Protein AF-A0A819FZA6-F1 (afdb_monomer_lite)

Sequence (182 aa):
MSSSPYPSLVLTQQIFTRYGCPLIVVIGCLGNLLNIFLLRRKTLRTVSCNNWIVPSIYVADRPWAMTEAYCKSRNYLLNASQQISRFMVVTACFDRFALCSTNVRLRQFSRVQIARQYMIPAIIIIWLIAPIYMLIFHTGVNNSCTYIGTVALFNSIYGITLVGFTPPCLMFIFSLLTFRNL

Foldseek 3Di:
DDDDPPPVVVVVVCVCVLPVVVVVLVVVVVVVVVVCVVPVVPDDDDDDPSPPPVCPNVCVPPLPDPDQQVLLVVVLVVQLVLQLVLVVVLVVLQLLLLCLAPDPVSVVCNPPCNCVVPVSVVSSVVSNVVCPVSSVQWDQDPNDTDGDDPVNVVVVVCCCPVVNPVSVVSSVVSVVSSVVSD

Secondary structure (DSSP, 8-state):
------HHHHHHHHHIIIIIHHHHHHHHHHHHHHHHHHTTSTT------GGGSTHHHHGGG--S---HHHHHHHHHHHHHHHHHHHHHHHHHHHHHHHHH-S-HHHHHHT-HHHIIIIIHHHHHHHHHHTTHHHHHHEEEETTEEEE-THHHHHHHHHIIIIIIIHHHHHHHHHHHHHHHH-

Organism: NCBI:txid433720

Structure (mmCIF, N/CA/C/O backbone):
data_AF-A0A819FZA6-F1
#
_entry.id   AF-A0A819FZA6-F1
#
loop_
_atom_site.group_PDB
_atom_site.id
_atom_site.type_symbol
_atom_site.label_atom_id
_atom_site.label_alt_id
_atom_site.label_comp_id
_atom_site.label_asym_id
_atom_site.label_entity_id
_atom_site.label_seq_id
_atom_site.pdbx_PDB_ins_code
_atom_site.Cartn_x
_atom_site.Cartn_y
_atom_site.Cartn_z
_atom_site.occupancy
_atom_site.B_iso_or_equiv
_atom_site.auth_seq_id
_atom_site.auth_comp_id
_atom_site.auth_asym_id
_atom_site.auth_atom_id
_atom_site.pdbx_PDB_model_num
ATOM 1 N N . MET A 1 1 ? -1.140 -18.625 -43.392 1.00 37.22 1 MET A N 1
ATOM 2 C CA . MET A 1 1 ? -1.658 -17.289 -43.024 1.00 37.22 1 MET A CA 1
ATOM 3 C C . MET A 1 1 ? -2.594 -17.452 -41.835 1.00 37.22 1 MET A C 1
ATOM 5 O O . MET A 1 1 ? -3.753 -17.785 -42.018 1.00 37.22 1 MET A O 1
ATOM 9 N N . SER A 1 2 ? -2.066 -17.332 -40.619 1.00 35.59 2 SER A N 1
ATOM 10 C CA . SER A 1 2 ? -2.829 -17.420 -39.369 1.00 35.59 2 SER A CA 1
ATOM 11 C C . SER A 1 2 ? -3.159 -16.008 -38.885 1.00 35.59 2 SER A C 1
ATOM 13 O O . SER A 1 2 ? -2.267 -15.260 -38.493 1.00 35.59 2 SER A O 1
ATOM 15 N N . SER A 1 3 ? -4.433 -15.634 -38.958 1.00 44.84 3 SER A N 1
ATOM 16 C CA . SER A 1 3 ? -4.979 -14.378 -38.442 1.00 44.84 3 SER A CA 1
ATOM 17 C C . SER A 1 3 ? -5.098 -14.439 -36.918 1.00 44.84 3 SER A C 1
ATOM 19 O O . SER A 1 3 ? -5.934 -15.166 -36.383 1.00 44.84 3 SER A O 1
ATOM 21 N N . SER A 1 4 ? -4.253 -13.689 -36.217 1.00 44.91 4 SER A N 1
ATOM 22 C CA . SER A 1 4 ? -4.244 -13.621 -34.755 1.00 44.91 4 SER A CA 1
ATOM 23 C C . SER A 1 4 ? -5.387 -12.734 -34.200 1.00 44.91 4 SER A C 1
ATOM 25 O O . SER A 1 4 ? -5.560 -11.616 -34.684 1.00 44.91 4 SER A O 1
ATOM 27 N N . PRO A 1 5 ? -6.137 -13.152 -33.158 1.00 51.19 5 PRO A N 1
ATOM 28 C CA . PRO A 1 5 ? -7.355 -12.479 -32.673 1.00 51.19 5 PRO A CA 1
ATOM 29 C C . PRO A 1 5 ? -7.108 -11.355 -31.635 1.00 51.19 5 PRO A C 1
ATOM 31 O O . PRO A 1 5 ? -7.928 -11.135 -30.748 1.00 51.19 5 PRO A O 1
ATOM 34 N N . TYR A 1 6 ? -5.987 -10.626 -31.708 1.00 53.19 6 TYR A N 1
ATOM 35 C CA . TYR A 1 6 ? -5.549 -9.695 -30.645 1.00 53.19 6 TYR A CA 1
ATOM 36 C C . TYR A 1 6 ? -5.855 -8.178 -30.785 1.00 53.19 6 TYR A C 1
ATOM 38 O O . TYR A 1 6 ? -5.453 -7.444 -29.878 1.00 53.19 6 TYR A O 1
ATOM 46 N N . PRO A 1 7 ? -6.543 -7.627 -31.814 1.00 55.66 7 PRO A N 1
ATOM 47 C CA . PRO A 1 7 ? -6.691 -6.167 -31.917 1.00 55.66 7 PRO A CA 1
ATOM 48 C C . PRO A 1 7 ? -7.667 -5.569 -30.884 1.00 55.66 7 PRO A C 1
ATOM 50 O O . PRO A 1 7 ? -7.530 -4.407 -30.503 1.00 55.66 7 PRO A O 1
ATOM 53 N N . SER A 1 8 ? -8.627 -6.351 -30.380 1.00 59.56 8 SER A N 1
ATOM 54 C CA . SER A 1 8 ? -9.658 -5.881 -29.442 1.00 59.56 8 SER A CA 1
ATOM 55 C C . SER A 1 8 ? -9.128 -5.635 -28.026 1.00 59.56 8 SER A C 1
ATOM 57 O O . SER A 1 8 ? -9.557 -4.687 -27.365 1.00 59.56 8 SER A O 1
ATOM 59 N N . LEU A 1 9 ? -8.163 -6.434 -27.559 1.00 56.72 9 LEU A N 1
ATOM 60 C CA . LEU A 1 9 ? -7.595 -6.297 -26.215 1.00 56.72 9 LEU A CA 1
ATOM 61 C C . LEU A 1 9 ? -6.754 -5.017 -26.086 1.00 56.72 9 LEU A C 1
ATOM 63 O O . LEU A 1 9 ? -6.892 -4.283 -25.109 1.00 56.72 9 LEU A O 1
ATOM 67 N N . VAL A 1 10 ? -5.938 -4.720 -27.102 1.00 60.56 10 VAL A N 1
ATOM 68 C CA . VAL A 1 10 ? -5.071 -3.529 -27.133 1.00 60.56 10 VAL A CA 1
ATOM 69 C C . VAL A 1 10 ? -5.906 -2.249 -27.199 1.00 60.56 10 VAL A C 1
ATOM 71 O O . VAL A 1 10 ? -5.644 -1.304 -26.455 1.00 60.56 10 VAL A O 1
ATOM 74 N N . LEU A 1 11 ? -6.962 -2.240 -28.020 1.00 67.25 11 LEU A N 1
ATOM 75 C CA . LEU A 1 11 ? -7.885 -1.108 -28.118 1.00 67.25 11 LEU A CA 1
ATOM 76 C C . LEU A 1 11 ? -8.640 -0.878 -26.799 1.00 67.25 11 LEU A C 1
ATOM 78 O O . LEU A 1 11 ? -8.764 0.257 -26.341 1.00 67.25 11 LEU A O 1
ATOM 82 N N . THR A 1 12 ? -9.093 -1.953 -26.148 1.00 63.50 12 THR A N 1
ATOM 83 C CA . THR A 1 12 ? -9.797 -1.866 -24.859 1.00 63.50 12 THR A CA 1
ATOM 84 C C . THR A 1 12 ? -8.879 -1.337 -23.757 1.00 63.50 12 THR A C 1
ATOM 86 O O . THR A 1 12 ? -9.278 -0.460 -22.989 1.00 63.50 12 THR A O 1
ATOM 89 N N . GLN A 1 13 ? -7.627 -1.806 -23.704 1.00 57.12 13 GLN A N 1
ATOM 90 C CA . GLN A 1 13 ? -6.622 -1.283 -22.777 1.00 57.12 13 GLN A CA 1
ATOM 91 C C . GLN A 1 13 ? -6.342 0.201 -23.032 1.00 57.12 13 GLN A C 1
ATOM 93 O O . GLN A 1 13 ? -6.346 0.983 -22.086 1.00 57.12 13 GLN A O 1
ATOM 98 N N . GLN A 1 14 ? -6.188 0.623 -24.290 1.00 56.53 14 GLN A N 1
ATOM 99 C CA . GLN A 1 14 ? -5.975 2.033 -24.627 1.00 56.53 14 GLN A CA 1
ATOM 100 C C . GLN A 1 14 ? -7.151 2.926 -24.224 1.00 56.53 14 GLN A C 1
ATOM 102 O O . GLN A 1 14 ? -6.924 3.992 -23.656 1.00 56.53 14 GLN A O 1
ATOM 107 N N . ILE A 1 15 ? -8.397 2.508 -24.467 1.00 67.38 15 ILE A N 1
ATOM 108 C CA . ILE A 1 15 ? -9.589 3.274 -24.065 1.00 67.38 15 ILE A CA 1
ATOM 109 C C . ILE A 1 15 ? -9.654 3.389 -22.537 1.00 67.38 15 ILE A C 1
ATOM 111 O O . ILE A 1 15 ? -9.864 4.481 -22.003 1.00 67.38 15 ILE A O 1
ATOM 115 N N . PHE A 1 16 ? -9.410 2.289 -21.821 1.00 59.75 16 PHE A N 1
ATOM 116 C CA . PHE A 1 16 ? -9.418 2.284 -20.361 1.00 59.75 16 PHE A CA 1
ATOM 117 C C . PHE A 1 16 ? -8.307 3.164 -19.771 1.00 59.75 16 PHE A C 1
ATOM 119 O O . PHE A 1 16 ? -8.551 3.938 -18.847 1.00 59.75 16 PHE A O 1
ATOM 126 N N . THR A 1 17 ? -7.097 3.120 -20.328 1.00 55.19 17 THR A N 1
ATOM 127 C CA . THR A 1 17 ? -5.992 3.978 -19.884 1.00 55.19 17 THR A CA 1
ATOM 128 C C . THR A 1 17 ? -6.225 5.447 -20.249 1.00 55.19 17 THR A C 1
ATOM 130 O O . THR A 1 17 ? -5.891 6.331 -19.463 1.00 55.19 17 THR A O 1
ATOM 133 N N . ARG A 1 18 ? -6.837 5.730 -21.406 1.00 50.91 18 ARG A N 1
ATOM 134 C CA . ARG A 1 18 ? -7.067 7.099 -21.891 1.00 50.91 18 ARG A CA 1
ATOM 135 C C . ARG A 1 18 ? -8.208 7.813 -21.174 1.00 50.91 18 ARG A C 1
ATOM 137 O O . ARG A 1 18 ? -8.110 9.017 -20.977 1.00 50.91 18 ARG A O 1
ATOM 144 N N . TYR A 1 19 ? -9.257 7.094 -20.777 1.00 59.97 19 TYR A N 1
ATOM 145 C CA . TYR A 1 19 ? -10.442 7.692 -20.149 1.00 59.97 19 TYR A CA 1
ATOM 146 C C . TYR A 1 19 ? -10.657 7.236 -18.707 1.00 59.97 19 TYR A C 1
ATOM 148 O O . TYR A 1 19 ? -10.968 8.061 -17.854 1.00 59.97 19 TYR A O 1
ATOM 156 N N . GLY A 1 20 ? -10.437 5.957 -18.399 1.00 60.03 20 GLY A N 1
ATOM 157 C CA . GLY A 1 20 ? -10.638 5.401 -17.059 1.00 60.03 20 GLY A CA 1
ATOM 158 C C . GLY A 1 20 ? -9.626 5.925 -16.040 1.00 60.03 20 GLY A C 1
ATOM 159 O O . GLY A 1 20 ? -10.017 6.416 -14.982 1.00 60.03 20 GLY A O 1
ATOM 160 N N . CYS A 1 21 ? -8.329 5.896 -16.365 1.00 51.53 21 CYS A N 1
ATOM 161 C CA . CYS A 1 21 ? -7.289 6.423 -15.475 1.00 51.53 21 CYS A CA 1
ATOM 162 C C . CYS A 1 21 ? -7.484 7.910 -15.106 1.00 51.53 21 CYS A C 1
ATOM 164 O O . CYS A 1 21 ? -7.453 8.204 -13.910 1.00 51.53 21 CYS A O 1
ATOM 166 N N . PRO A 1 22 ? -7.724 8.853 -16.043 1.00 56.28 22 PRO A N 1
ATOM 167 C CA . PRO A 1 22 ? -7.987 10.245 -15.676 1.00 56.28 22 PRO A CA 1
ATOM 168 C C . PRO A 1 22 ? -9.238 10.416 -14.817 1.00 56.28 22 PRO A C 1
ATOM 170 O O . PRO A 1 22 ? -9.205 11.194 -13.870 1.00 56.28 22 PRO A O 1
ATOM 173 N N . LEU A 1 23 ? -10.317 9.677 -15.090 1.00 62.97 23 LEU A N 1
ATOM 174 C CA . LEU A 1 23 ? -11.550 9.750 -14.298 1.00 62.97 23 LEU A CA 1
ATOM 175 C C . LEU A 1 23 ? -11.313 9.296 -12.852 1.00 62.97 23 LEU A C 1
ATOM 177 O O . LEU A 1 23 ? -11.705 9.989 -11.916 1.00 62.97 23 LEU A O 1
ATOM 181 N N . ILE A 1 24 ? -10.591 8.185 -12.666 1.00 62.44 24 ILE A N 1
ATOM 182 C CA . ILE A 1 24 ? -10.183 7.688 -11.343 1.00 62.44 24 ILE A CA 1
ATOM 183 C C . ILE A 1 24 ? -9.293 8.712 -10.628 1.00 62.44 24 ILE A C 1
ATOM 185 O O . ILE A 1 24 ? -9.460 8.935 -9.431 1.00 62.44 24 ILE A O 1
ATOM 189 N N . VAL A 1 25 ? -8.378 9.371 -11.346 1.00 52.16 25 VAL A N 1
ATOM 190 C CA . VAL A 1 25 ? -7.522 10.426 -10.781 1.00 52.16 25 VAL A CA 1
ATOM 191 C C . VAL A 1 25 ? -8.340 11.649 -10.378 1.00 52.16 25 VAL A C 1
ATOM 193 O O . VAL A 1 25 ? -8.142 12.159 -9.282 1.00 52.16 25 VAL A O 1
ATOM 196 N N . VAL A 1 26 ? -9.281 12.110 -11.204 1.00 66.25 26 VAL A N 1
ATOM 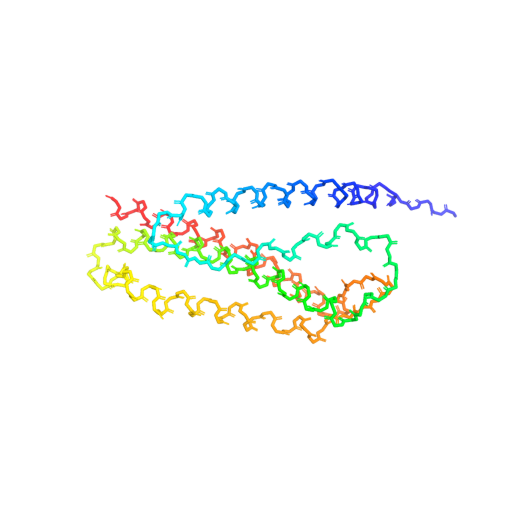197 C CA . VAL A 1 26 ? -10.154 13.249 -10.879 1.00 66.25 26 VAL A CA 1
ATOM 198 C C . VAL A 1 26 ? -11.009 12.934 -9.655 1.00 66.25 26 VAL A C 1
ATOM 200 O O . VAL A 1 26 ? -11.041 13.730 -8.718 1.00 66.25 26 VAL A O 1
ATOM 203 N N . ILE A 1 27 ? -11.631 11.754 -9.609 1.00 63.50 27 ILE A N 1
ATOM 204 C CA . ILE A 1 27 ? -12.414 11.299 -8.452 1.00 63.50 27 ILE A CA 1
ATOM 205 C C . ILE A 1 27 ? -11.521 11.180 -7.209 1.00 63.50 27 ILE A C 1
ATOM 207 O O . ILE A 1 27 ? -11.905 11.635 -6.134 1.00 63.50 27 ILE A O 1
ATOM 211 N N . GLY A 1 28 ? -10.308 10.637 -7.342 1.00 50.94 28 GLY A N 1
ATOM 212 C CA . GLY A 1 28 ? -9.335 10.534 -6.252 1.00 50.94 28 GLY A CA 1
ATOM 213 C C . GLY A 1 28 ? -8.853 11.896 -5.747 1.00 50.94 28 GLY A C 1
ATOM 214 O O . GLY A 1 28 ? -8.743 12.110 -4.541 1.00 50.94 28 GLY A O 1
ATOM 215 N N . CYS A 1 29 ? -8.626 12.856 -6.645 1.00 55.84 29 CYS A N 1
ATOM 216 C CA . CYS A 1 29 ? -8.308 14.240 -6.307 1.00 55.84 29 CYS A CA 1
ATOM 217 C C . CYS A 1 29 ? -9.463 14.928 -5.590 1.00 55.84 29 CYS A C 1
ATOM 219 O O . CYS A 1 29 ? -9.228 15.559 -4.563 1.00 55.84 29 CYS A O 1
ATOM 221 N N . LEU A 1 30 ? -10.696 14.758 -6.066 1.00 65.19 30 LEU A N 1
ATOM 222 C CA . LEU A 1 30 ? -11.886 15.279 -5.399 1.00 65.19 30 LEU A CA 1
ATOM 223 C C . LEU A 1 30 ? -12.071 14.649 -4.014 1.00 65.19 30 LEU A C 1
ATOM 225 O O . LEU A 1 30 ? -12.284 15.376 -3.050 1.00 65.19 30 LEU A O 1
ATOM 229 N N . GLY A 1 31 ? -11.901 13.333 -3.877 1.00 53.69 31 GLY A N 1
ATOM 230 C CA . GLY A 1 31 ? -11.965 12.634 -2.591 1.00 53.69 31 GLY A CA 1
ATOM 231 C C . GLY A 1 31 ? -10.884 13.094 -1.610 1.00 53.69 31 GLY A C 1
ATOM 232 O O . GLY A 1 31 ? -11.169 13.344 -0.441 1.00 53.69 31 GLY A O 1
ATOM 233 N N . ASN A 1 32 ? -9.653 13.296 -2.085 1.00 57.47 32 ASN A N 1
ATOM 234 C CA . ASN A 1 32 ? -8.565 13.838 -1.273 1.00 57.47 32 ASN A CA 1
ATOM 235 C C . ASN A 1 32 ? -8.796 15.308 -0.899 1.00 57.47 32 ASN A C 1
ATOM 237 O O . ASN A 1 32 ? -8.519 15.686 0.235 1.00 57.47 32 ASN A O 1
ATOM 241 N N . LEU A 1 33 ? -9.340 16.131 -1.800 1.00 57.62 33 LEU A N 1
ATOM 242 C CA . LEU A 1 33 ? -9.704 17.524 -1.518 1.00 57.62 33 LEU A CA 1
ATOM 243 C C . LEU A 1 33 ? -10.854 17.615 -0.509 1.00 57.62 33 LEU A C 1
ATOM 245 O O . LEU A 1 33 ? -10.780 18.423 0.414 1.00 57.62 33 LEU A O 1
ATOM 249 N N . LEU A 1 34 ? -11.867 16.755 -0.628 1.00 62.47 34 LEU A N 1
ATOM 250 C CA . LEU A 1 34 ? -12.965 16.639 0.333 1.00 62.47 34 LEU A CA 1
ATOM 251 C C . LEU A 1 34 ? -12.462 16.152 1.694 1.00 62.47 34 LEU A C 1
ATOM 253 O O . LEU A 1 34 ? -12.836 16.726 2.713 1.00 62.47 34 LEU A O 1
ATOM 257 N N . ASN A 1 35 ? -11.550 15.176 1.728 1.00 55.66 35 ASN A N 1
ATOM 258 C CA . ASN A 1 35 ? -10.880 14.765 2.960 1.00 55.66 35 ASN A CA 1
ATOM 259 C C . ASN A 1 35 ? -10.058 15.910 3.561 1.00 55.66 35 ASN A C 1
ATOM 261 O O . ASN A 1 35 ? -10.164 16.146 4.753 1.00 55.66 35 ASN A O 1
ATOM 265 N N . ILE A 1 36 ? -9.299 16.682 2.779 1.00 55.41 36 ILE A N 1
ATOM 266 C CA . ILE A 1 36 ? -8.569 17.862 3.284 1.00 55.41 36 ILE A CA 1
ATOM 267 C C . ILE A 1 36 ? -9.537 18.927 3.815 1.00 55.41 36 ILE A C 1
ATOM 269 O O . ILE A 1 36 ? -9.257 19.553 4.837 1.00 55.41 36 ILE A O 1
ATOM 273 N N . PHE A 1 37 ? -10.672 19.134 3.147 1.00 60.50 37 PHE A N 1
ATOM 274 C CA . PHE A 1 37 ? -11.697 20.088 3.561 1.00 60.50 37 PHE A CA 1
ATOM 275 C C . PHE A 1 37 ? -12.394 19.653 4.862 1.00 60.50 37 PHE A C 1
ATOM 277 O O . PHE A 1 37 ? -12.540 20.461 5.778 1.00 60.50 37 PHE A O 1
ATOM 284 N N . LEU A 1 38 ? -12.728 18.366 5.000 1.00 56.94 38 LEU A N 1
ATOM 285 C CA . LEU A 1 38 ? -13.293 17.776 6.220 1.00 56.94 38 LEU A CA 1
ATOM 286 C C . LEU A 1 38 ? -12.270 17.724 7.372 1.00 56.94 38 LEU A C 1
ATOM 288 O O . LEU A 1 38 ? -12.598 18.045 8.516 1.00 56.94 38 LEU A O 1
ATOM 292 N N . LEU A 1 39 ? -11.008 17.399 7.071 1.00 48.56 39 LEU A N 1
ATOM 293 C CA . LEU A 1 39 ? -9.879 17.334 8.012 1.00 48.56 39 LEU A CA 1
ATOM 294 C C . LEU A 1 39 ? -9.232 18.707 8.282 1.00 48.56 39 LEU A C 1
ATOM 296 O O . LEU A 1 39 ? -8.303 18.817 9.084 1.00 48.56 39 LEU A O 1
ATOM 300 N N . ARG A 1 40 ? -9.743 19.791 7.679 1.00 45.03 40 ARG A N 1
ATOM 301 C CA . ARG A 1 40 ? -9.393 21.179 8.037 1.00 45.03 40 ARG A CA 1
ATOM 302 C C . ARG A 1 40 ? -9.825 21.519 9.473 1.00 45.03 40 ARG A C 1
ATOM 304 O O . ARG A 1 40 ? -9.324 22.487 10.047 1.00 45.03 40 ARG A O 1
ATOM 311 N N . ARG A 1 41 ? -10.678 20.689 10.094 1.00 48.38 41 ARG A N 1
ATOM 312 C CA . ARG A 1 41 ? -10.841 20.610 11.555 1.00 48.38 41 ARG A CA 1
ATOM 313 C C . ARG A 1 41 ? -9.544 20.066 12.175 1.00 48.38 41 ARG A C 1
ATOM 315 O O . ARG A 1 41 ? -9.220 18.902 11.991 1.00 48.38 41 ARG A O 1
ATOM 322 N N . LYS A 1 42 ? -8.827 20.938 12.899 1.00 44.81 42 LYS A N 1
ATOM 323 C CA . LYS A 1 42 ? -7.453 20.879 13.473 1.00 44.81 42 LYS A CA 1
ATOM 324 C C . LYS A 1 42 ? -6.828 19.538 13.937 1.00 44.81 42 LYS A C 1
ATOM 326 O O . LYS A 1 42 ? -5.642 19.544 14.255 1.00 44.81 42 LYS A O 1
ATOM 331 N N . THR A 1 43 ? -7.525 18.411 13.985 1.00 44.75 43 THR A N 1
ATOM 332 C CA . THR A 1 43 ? -7.093 17.229 14.750 1.00 44.75 43 THR A CA 1
ATOM 333 C C . THR A 1 43 ? -6.323 16.177 13.937 1.00 44.75 43 THR A C 1
ATOM 335 O O . THR A 1 43 ? -5.606 15.378 14.533 1.00 44.75 43 THR A O 1
ATOM 338 N N . LEU A 1 44 ? -6.386 16.170 12.599 1.00 43.72 44 LEU A N 1
ATOM 339 C CA . LEU A 1 44 ? -5.803 15.092 11.776 1.00 43.72 44 LEU A CA 1
ATOM 340 C C . LEU A 1 44 ? -5.209 15.628 10.458 1.00 43.72 44 LEU A C 1
ATOM 342 O O . LEU A 1 44 ? -5.823 15.543 9.400 1.00 43.72 44 LEU A O 1
ATOM 346 N N . ARG A 1 45 ? -3.994 16.192 10.504 1.00 42.75 45 ARG A N 1
ATOM 347 C CA . ARG A 1 45 ? -3.203 16.485 9.292 1.00 42.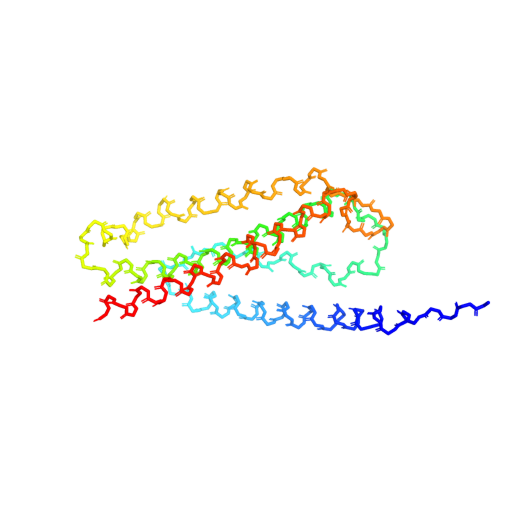75 45 ARG A CA 1
ATOM 348 C C . ARG A 1 45 ? -2.256 15.322 8.997 1.00 42.75 45 ARG A C 1
ATOM 350 O O . ARG A 1 45 ? -1.337 15.087 9.778 1.00 42.75 45 ARG A O 1
ATOM 357 N N . THR A 1 46 ? -2.423 14.671 7.848 1.00 43.78 46 THR A N 1
ATOM 358 C CA . THR A 1 46 ? -1.399 13.818 7.222 1.00 43.78 46 THR A CA 1
ATOM 359 C C . THR A 1 46 ? -1.160 14.239 5.774 1.00 43.78 46 THR A C 1
ATOM 361 O O . THR A 1 46 ? -2.049 14.745 5.093 1.00 43.78 46 THR A O 1
ATOM 364 N N . VAL A 1 47 ? 0.099 14.092 5.370 1.00 45.22 47 VAL A N 1
ATOM 365 C CA . VAL A 1 47 ? 0.774 14.652 4.194 1.00 45.22 47 VAL A CA 1
ATOM 366 C C . VAL A 1 47 ? 0.048 14.307 2.889 1.00 45.22 47 VAL A C 1
ATOM 368 O O . VAL A 1 47 ? -0.116 13.138 2.553 1.00 45.22 47 VAL A O 1
ATOM 371 N N . SER A 1 48 ? -0.385 15.327 2.142 1.00 41.94 48 SER A N 1
ATOM 372 C CA . SER A 1 48 ? -1.029 15.147 0.839 1.00 41.94 48 SER A CA 1
ATOM 373 C C . SER A 1 48 ? 0.032 15.115 -0.266 1.00 41.94 48 SER A C 1
ATOM 375 O O . SER A 1 48 ? 0.538 16.152 -0.684 1.00 41.94 48 SER A O 1
ATOM 377 N N . CYS A 1 49 ? 0.380 13.918 -0.743 1.00 49.81 49 CYS A N 1
ATOM 378 C CA . CYS A 1 49 ? 1.281 13.714 -1.889 1.00 49.81 49 CYS A CA 1
ATOM 379 C C . CYS A 1 49 ? 0.560 13.788 -3.252 1.00 49.81 49 CYS A C 1
ATOM 381 O O . CYS A 1 49 ? 1.104 13.349 -4.262 1.00 49.81 49 CYS A O 1
ATOM 383 N N . ASN A 1 50 ? -0.661 14.330 -3.315 1.00 46.22 50 ASN A N 1
ATOM 384 C CA . ASN A 1 50 ? -1.531 14.171 -4.485 1.00 46.22 50 ASN A CA 1
ATOM 385 C C . ASN A 1 50 ? -1.187 15.080 -5.687 1.00 46.22 50 ASN A C 1
ATOM 387 O O . ASN A 1 50 ? -1.771 14.930 -6.756 1.00 46.22 50 ASN A O 1
ATOM 391 N N . ASN A 1 51 ? -0.225 16.001 -5.550 1.00 45.81 51 ASN A N 1
ATOM 392 C CA . ASN A 1 51 ? 0.129 16.947 -6.619 1.00 45.81 51 ASN A CA 1
ATOM 393 C C . ASN A 1 51 ? 1.080 16.384 -7.694 1.00 45.81 51 ASN A C 1
ATOM 395 O O . ASN A 1 51 ? 1.340 17.057 -8.686 1.00 45.81 51 ASN A O 1
ATOM 399 N N . TRP A 1 52 ? 1.584 15.154 -7.540 1.00 46.44 52 TRP A N 1
ATOM 400 C CA . TRP A 1 52 ? 2.563 14.559 -8.466 1.00 46.44 52 TRP A CA 1
ATOM 401 C C . TRP A 1 52 ? 1.949 13.631 -9.528 1.00 46.44 52 TRP A C 1
ATOM 403 O O . TRP A 1 52 ? 2.669 13.119 -10.381 1.00 46.44 52 TRP A O 1
ATOM 413 N N . ILE A 1 53 ? 0.628 13.408 -9.509 1.00 51.25 53 ILE A N 1
ATOM 414 C CA . ILE A 1 53 ? -0.060 12.490 -10.441 1.00 51.25 53 ILE A CA 1
ATOM 415 C C . ILE A 1 53 ? -0.371 13.166 -11.794 1.00 51.25 53 ILE A C 1
ATOM 417 O O . ILE A 1 53 ? -0.419 12.490 -12.826 1.00 51.25 53 ILE A O 1
ATOM 421 N N . VAL A 1 54 ? -0.490 14.499 -11.814 1.00 48.97 54 VAL A N 1
ATOM 422 C CA . VAL A 1 54 ? -0.901 15.307 -12.980 1.00 48.97 54 VAL A CA 1
ATOM 423 C C . VAL A 1 54 ? 0.007 15.183 -14.225 1.00 48.97 54 VAL A C 1
ATOM 425 O O . VAL A 1 54 ? -0.541 15.191 -15.328 1.00 48.97 54 VAL A O 1
ATOM 428 N N . PRO A 1 55 ? 1.340 14.970 -14.150 1.00 49.78 55 PRO A N 1
ATOM 429 C CA . PRO A 1 55 ? 2.156 14.859 -15.365 1.00 49.78 55 PRO A CA 1
ATOM 430 C C . PRO A 1 55 ? 1.893 13.582 -16.182 1.00 49.78 55 PRO A C 1
ATOM 432 O O . PRO A 1 55 ? 2.262 13.514 -17.349 1.00 49.78 55 PRO A O 1
ATOM 435 N N . SER A 1 56 ? 1.243 12.566 -15.605 1.00 50.38 56 SER A N 1
ATOM 436 C CA . SER A 1 56 ? 1.128 11.231 -16.217 1.00 50.38 56 SER A CA 1
ATOM 437 C C . SER A 1 56 ? 0.323 11.196 -17.521 1.00 50.38 56 SER A C 1
ATOM 439 O O . SER A 1 56 ? 0.508 10.282 -18.316 1.00 50.38 56 SER A O 1
ATOM 441 N N . ILE A 1 57 ? -0.571 12.165 -17.735 1.00 50.47 57 ILE A N 1
ATOM 442 C CA . ILE A 1 57 ? -1.450 12.214 -18.915 1.00 50.47 57 ILE A CA 1
ATOM 443 C C . ILE A 1 57 ? -0.807 13.032 -20.048 1.00 50.47 57 ILE A C 1
ATOM 445 O O . ILE A 1 57 ? -1.049 12.753 -21.217 1.00 50.47 57 ILE A O 1
ATOM 449 N N . TYR A 1 58 ? 0.072 13.985 -19.722 1.00 42.97 58 TYR A N 1
ATOM 450 C CA . TYR A 1 58 ? 0.706 14.877 -20.703 1.00 42.97 58 TYR A CA 1
ATOM 451 C C . TYR A 1 58 ? 2.011 14.329 -21.306 1.00 42.97 58 TYR A C 1
ATOM 453 O O . TYR A 1 58 ? 2.506 14.876 -22.287 1.00 42.97 58 TYR A O 1
ATOM 461 N N . VAL A 1 59 ? 2.574 13.248 -20.752 1.00 47.09 59 VAL A N 1
ATOM 462 C CA . VAL A 1 59 ? 3.833 12.645 -21.242 1.00 47.09 59 VAL A CA 1
ATOM 463 C C . VAL A 1 59 ? 3.606 11.630 -22.374 1.00 47.09 59 VAL A C 1
ATOM 465 O O . VAL A 1 59 ? 4.559 11.250 -23.046 1.00 47.09 59 VAL A O 1
ATOM 468 N N . ALA A 1 60 ? 2.359 11.248 -22.673 1.00 46.56 60 ALA A N 1
ATOM 469 C CA . ALA A 1 60 ? 2.061 10.350 -23.795 1.00 46.56 60 ALA A CA 1
ATOM 470 C C . ALA A 1 60 ? 2.447 10.932 -25.175 1.00 46.56 60 ALA A C 1
ATOM 472 O O . ALA A 1 60 ? 2.614 10.166 -26.117 1.00 46.56 60 ALA A O 1
ATOM 473 N N . ASP A 1 61 ? 2.641 12.254 -25.279 1.00 45.38 61 ASP A N 1
ATOM 474 C CA . ASP A 1 61 ? 2.902 12.956 -26.546 1.00 45.38 61 ASP A CA 1
ATOM 475 C C . ASP A 1 61 ? 4.334 13.511 -26.693 1.00 45.38 61 ASP A C 1
ATOM 477 O O . ASP A 1 61 ? 4.654 14.153 -27.694 1.00 45.38 61 ASP A O 1
ATOM 481 N N . ARG A 1 62 ? 5.235 13.294 -25.718 1.00 45.72 62 ARG A N 1
ATOM 482 C CA . ARG A 1 62 ? 6.636 13.757 -25.816 1.00 45.72 62 ARG A CA 1
ATOM 483 C C . ARG A 1 62 ? 7.642 12.623 -25.550 1.00 45.72 62 ARG A C 1
ATOM 485 O O . ARG A 1 62 ? 7.923 12.334 -24.391 1.00 45.72 62 ARG A O 1
ATOM 492 N N . PRO A 1 63 ? 8.246 12.024 -26.599 1.00 47.34 63 PRO A N 1
ATOM 493 C CA . PRO A 1 63 ? 9.179 10.889 -26.489 1.00 47.34 63 PRO A CA 1
ATOM 494 C C . PRO A 1 63 ? 10.597 11.231 -25.983 1.00 47.34 63 PRO A C 1
ATOM 496 O O . PRO A 1 63 ? 11.436 10.345 -25.859 1.00 47.34 63 PRO A O 1
ATOM 499 N N . TRP A 1 64 ? 10.891 12.495 -25.690 1.00 44.00 64 TRP A N 1
ATOM 500 C CA . TRP A 1 64 ? 12.230 13.003 -25.378 1.00 44.00 64 TRP A CA 1
ATOM 501 C C . TRP A 1 64 ? 12.362 13.264 -23.872 1.00 44.00 64 TRP A C 1
ATOM 503 O O . TRP A 1 64 ? 11.767 14.199 -23.339 1.00 44.00 64 TRP A O 1
ATOM 513 N N . ALA A 1 65 ? 13.181 12.429 -23.226 1.00 45.34 65 ALA A N 1
ATOM 514 C CA . ALA A 1 65 ? 13.605 12.470 -21.823 1.00 45.34 65 ALA A CA 1
ATOM 515 C C . ALA A 1 65 ? 12.644 11.883 -20.770 1.00 45.34 65 ALA A C 1
ATOM 517 O O . ALA A 1 65 ? 12.558 12.382 -19.647 1.00 45.34 65 ALA A O 1
ATOM 518 N N . MET A 1 66 ? 12.025 10.732 -21.053 1.00 55.28 66 MET A N 1
ATOM 519 C CA . MET A 1 66 ? 11.711 9.793 -19.971 1.00 55.28 66 MET A CA 1
ATOM 520 C C . MET A 1 66 ? 13.041 9.194 -19.485 1.00 55.28 66 MET A C 1
ATOM 522 O O . MET A 1 66 ? 13.450 8.115 -19.904 1.00 55.28 66 MET A O 1
ATOM 526 N N . THR A 1 67 ? 13.791 9.940 -18.669 1.00 66.06 67 THR A N 1
ATOM 527 C CA . THR A 1 67 ? 15.007 9.404 -18.053 1.00 66.06 67 THR A CA 1
ATOM 528 C C . THR A 1 67 ? 14.625 8.179 -17.230 1.00 66.06 67 THR A C 1
ATOM 530 O O . THR A 1 67 ? 13.608 8.168 -16.530 1.00 66.06 67 THR A O 1
ATOM 533 N N . GLU A 1 68 ? 15.438 7.129 -17.300 1.00 68.38 68 GLU A N 1
ATOM 534 C CA . GLU A 1 68 ? 15.229 5.894 -16.538 1.00 68.38 68 GLU A CA 1
ATOM 535 C C . GLU A 1 68 ? 15.020 6.189 -15.037 1.00 68.38 68 GLU A C 1
ATOM 537 O O . GLU A 1 68 ? 14.178 5.581 -14.375 1.00 68.38 68 GLU A O 1
ATOM 542 N N . ALA A 1 69 ? 15.698 7.221 -14.523 1.00 68.50 69 ALA A N 1
ATOM 543 C CA . ALA A 1 69 ? 15.531 7.743 -13.170 1.00 68.50 69 ALA A CA 1
ATOM 544 C C . ALA A 1 69 ? 14.121 8.306 -12.880 1.00 68.50 69 ALA A C 1
ATOM 546 O O . ALA A 1 69 ? 13.567 8.057 -11.804 1.00 68.50 69 ALA A O 1
ATOM 547 N N . TYR A 1 70 ? 13.502 9.032 -13.819 1.00 72.25 70 TYR A N 1
ATOM 548 C CA . TYR A 1 70 ? 12.134 9.545 -13.662 1.00 72.25 70 TYR A CA 1
ATOM 549 C C . TYR A 1 70 ? 11.111 8.404 -13.649 1.00 72.25 70 TYR A C 1
ATOM 551 O O . TYR A 1 70 ? 10.228 8.350 -12.796 1.00 72.25 70 TYR A O 1
ATOM 559 N N . CYS A 1 71 ? 11.280 7.441 -14.553 1.00 74.75 71 CYS A N 1
ATOM 560 C CA . CYS A 1 71 ? 10.467 6.231 -14.616 1.00 74.75 71 CYS A CA 1
ATOM 561 C C . CYS A 1 71 ? 10.501 5.435 -13.294 1.00 74.75 71 CYS A C 1
ATOM 563 O O . CYS A 1 71 ? 9.451 5.082 -12.746 1.00 74.75 71 CYS A O 1
ATOM 565 N N . LYS A 1 72 ? 11.704 5.198 -12.753 1.00 77.69 72 LYS A N 1
ATOM 566 C CA . LYS A 1 72 ? 11.927 4.489 -11.482 1.00 77.69 72 LYS A CA 1
ATOM 567 C C . LYS A 1 72 ? 11.305 5.222 -10.297 1.00 77.69 72 LYS A C 1
ATOM 569 O O . LYS A 1 72 ? 10.511 4.644 -9.557 1.00 77.69 72 LYS A O 1
ATOM 574 N N . SER A 1 73 ? 11.636 6.504 -10.138 1.00 73.94 73 SER A N 1
ATOM 575 C CA . SER A 1 73 ? 11.167 7.314 -9.007 1.00 73.94 73 SER A CA 1
ATOM 576 C C . SER A 1 73 ? 9.647 7.477 -9.008 1.00 73.94 73 SER A C 1
ATOM 578 O O . SER A 1 73 ? 9.016 7.328 -7.962 1.00 73.94 73 SER A O 1
ATOM 580 N N . ARG A 1 74 ? 9.034 7.688 -10.180 1.00 77.19 74 ARG A N 1
ATOM 581 C CA . ARG A 1 74 ? 7.578 7.788 -10.321 1.00 77.19 74 ARG A CA 1
ATOM 582 C C . ARG A 1 74 ? 6.870 6.505 -9.889 1.00 77.19 74 ARG A C 1
ATOM 584 O O . ARG A 1 74 ? 5.949 6.576 -9.081 1.00 77.19 74 ARG A O 1
ATOM 591 N N . ASN A 1 75 ? 7.279 5.345 -10.407 1.00 77.25 75 ASN A N 1
ATOM 592 C CA . ASN A 1 75 ? 6.629 4.074 -10.060 1.00 77.25 75 ASN A CA 1
ATOM 593 C C . ASN A 1 75 ? 6.816 3.722 -8.577 1.00 77.25 75 ASN A C 1
ATOM 595 O O . ASN A 1 75 ? 5.863 3.293 -7.927 1.00 77.25 75 ASN A O 1
ATOM 599 N N . TYR A 1 76 ? 7.999 3.994 -8.019 1.00 80.06 76 TYR A N 1
ATOM 600 C CA . TYR A 1 76 ? 8.262 3.844 -6.589 1.00 80.06 76 TYR A CA 1
ATOM 601 C C . TYR A 1 76 ? 7.330 4.716 -5.734 1.00 80.06 76 TYR A C 1
ATOM 603 O O . TYR A 1 76 ? 6.656 4.205 -4.841 1.00 80.06 76 TYR A O 1
ATOM 611 N N . LEU A 1 77 ? 7.241 6.019 -6.029 1.00 76.81 77 LEU A N 1
ATOM 612 C CA . LEU A 1 77 ? 6.413 6.954 -5.261 1.00 76.81 77 LEU A CA 1
ATOM 613 C C . LEU A 1 77 ? 4.921 6.624 -5.362 1.00 76.81 77 LEU A C 1
ATOM 615 O O . LEU A 1 77 ? 4.207 6.690 -4.359 1.00 76.81 77 LEU A O 1
ATOM 619 N N . LEU A 1 78 ? 4.441 6.247 -6.551 1.00 80.44 78 LEU A N 1
ATOM 620 C CA . LEU A 1 78 ? 3.051 5.833 -6.747 1.00 80.44 78 LEU A CA 1
ATOM 621 C C . LEU A 1 78 ? 2.732 4.577 -5.938 1.00 80.44 78 LEU A C 1
ATOM 623 O O . LEU A 1 78 ? 1.745 4.565 -5.206 1.00 80.44 78 LEU A O 1
ATOM 627 N N . ASN A 1 79 ? 3.588 3.554 -5.995 1.00 82.19 79 ASN A N 1
ATOM 628 C CA . ASN A 1 79 ? 3.355 2.340 -5.225 1.00 82.19 79 ASN A CA 1
ATOM 629 C C . ASN A 1 79 ? 3.414 2.607 -3.711 1.00 82.19 79 ASN A C 1
ATOM 631 O O . ASN A 1 79 ? 2.496 2.222 -2.989 1.00 82.19 79 ASN A O 1
ATOM 635 N N . ALA A 1 80 ? 4.435 3.325 -3.229 1.00 80.06 80 ALA A N 1
ATOM 636 C CA . ALA A 1 80 ? 4.583 3.652 -1.810 1.00 80.06 80 ALA A CA 1
ATOM 637 C C . ALA A 1 80 ? 3.388 4.464 -1.280 1.00 80.06 80 ALA A C 1
ATOM 639 O O . ALA A 1 80 ? 2.794 4.112 -0.261 1.00 80.06 80 ALA A O 1
ATOM 640 N N . SER A 1 81 ? 2.984 5.521 -1.993 1.00 79.12 81 SER A N 1
ATOM 641 C CA . SER A 1 81 ? 1.846 6.363 -1.591 1.00 79.12 81 SER A CA 1
ATOM 642 C C . SER A 1 81 ? 0.524 5.592 -1.577 1.00 79.12 81 SER A C 1
ATOM 644 O O . SER A 1 81 ? -0.262 5.727 -0.635 1.00 79.12 81 SER A O 1
ATOM 646 N N . GLN A 1 82 ? 0.302 4.729 -2.570 1.00 82.81 82 GLN A N 1
ATOM 647 C CA . GLN A 1 82 ? -0.873 3.869 -2.629 1.00 82.81 82 GLN A CA 1
ATOM 648 C C . GLN A 1 82 ? -0.906 2.873 -1.460 1.00 82.81 82 GLN A C 1
ATOM 650 O O . GLN A 1 82 ? -1.962 2.730 -0.841 1.00 82.81 82 GLN A O 1
ATOM 655 N N . GLN A 1 83 ? 0.219 2.249 -1.086 1.00 84.69 83 GLN A N 1
ATOM 656 C CA . GLN A 1 83 ? 0.257 1.368 0.093 1.00 84.69 83 GLN A CA 1
ATOM 657 C C . GLN A 1 83 ? -0.023 2.124 1.384 1.00 84.69 83 GLN A C 1
ATOM 659 O O . GLN A 1 83 ? -0.892 1.718 2.157 1.00 84.69 83 GLN A O 1
ATOM 664 N N . ILE A 1 84 ? 0.658 3.253 1.591 1.00 82.06 84 ILE A N 1
ATOM 665 C CA . ILE A 1 84 ? 0.477 4.072 2.790 1.00 82.06 84 ILE A CA 1
ATOM 666 C C . ILE A 1 84 ? -1.003 4.437 2.946 1.00 82.06 84 ILE A C 1
ATOM 668 O O . ILE A 1 84 ? -1.564 4.237 4.019 1.00 82.06 84 ILE A O 1
ATOM 672 N N . SER A 1 85 ? -1.679 4.873 1.878 1.00 84.50 85 SER A N 1
ATOM 673 C CA . SER A 1 85 ? -3.108 5.210 1.950 1.00 84.50 85 SER A CA 1
ATOM 674 C C . SER A 1 85 ? -3.998 4.040 2.399 1.00 84.50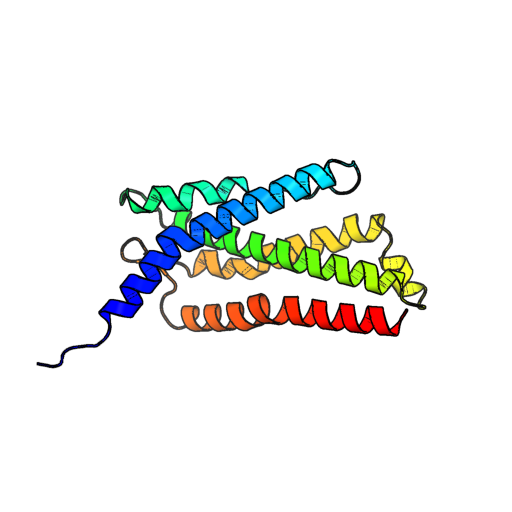 85 SER A C 1
ATOM 676 O O . SER A 1 85 ? -4.867 4.230 3.250 1.00 84.50 85 SER A O 1
ATOM 678 N N . ARG A 1 86 ? -3.763 2.821 1.894 1.00 84.31 86 ARG A N 1
ATOM 679 C CA . ARG A 1 86 ? -4.568 1.630 2.223 1.00 84.31 86 ARG A CA 1
ATOM 680 C C . ARG A 1 86 ? -4.351 1.197 3.666 1.00 84.31 86 ARG A C 1
ATOM 682 O O . ARG A 1 86 ? -5.312 0.941 4.389 1.00 84.31 86 ARG A O 1
ATOM 689 N N . PHE A 1 87 ? -3.097 1.170 4.107 1.00 86.62 87 PHE A N 1
ATOM 690 C CA . PHE A 1 87 ? -2.760 0.766 5.469 1.00 86.62 87 PHE A CA 1
ATOM 691 C C . PHE A 1 87 ? -3.162 1.805 6.517 1.00 86.62 87 PHE A C 1
ATOM 693 O O . PHE A 1 87 ? -3.511 1.421 7.630 1.00 86.62 87 PHE A O 1
ATOM 700 N N . MET A 1 88 ? -3.234 3.092 6.163 1.00 85.25 88 MET A N 1
ATOM 701 C CA . MET A 1 88 ? -3.812 4.111 7.047 1.00 85.25 88 MET A CA 1
ATOM 702 C C . MET A 1 88 ? -5.290 3.820 7.352 1.00 85.25 88 MET A C 1
ATOM 704 O O . MET A 1 88 ? -5.709 3.915 8.507 1.00 85.25 88 MET A O 1
ATOM 708 N N . VAL A 1 89 ? -6.070 3.382 6.357 1.00 86.69 89 VAL A N 1
ATOM 709 C CA . VAL A 1 89 ? -7.469 2.966 6.569 1.00 86.69 89 VAL A CA 1
ATOM 710 C C . VAL A 1 89 ? -7.546 1.714 7.447 1.00 86.69 89 VAL A C 1
ATOM 712 O O . VAL A 1 89 ? -8.316 1.696 8.405 1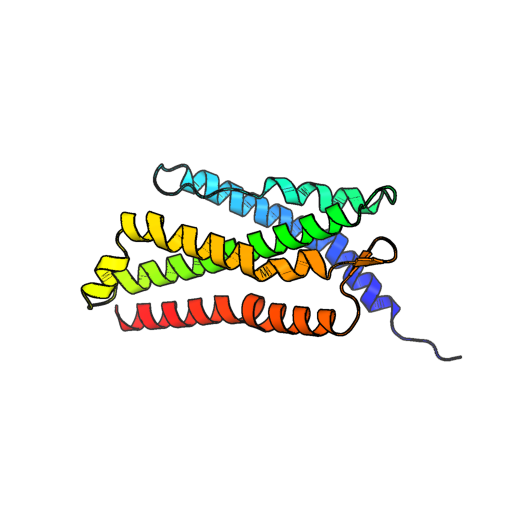.00 86.69 89 VAL A O 1
ATOM 715 N N . VAL A 1 90 ? -6.702 0.705 7.194 1.00 88.62 90 VAL A N 1
ATOM 716 C CA . VAL A 1 90 ? -6.606 -0.498 8.046 1.00 88.62 90 VAL A CA 1
ATOM 717 C C . VAL A 1 90 ? -6.333 -0.113 9.502 1.00 88.62 90 VAL A C 1
ATOM 719 O O . VAL A 1 90 ? -6.965 -0.642 10.415 1.00 88.62 90 VAL A O 1
ATOM 722 N N . THR A 1 91 ? -5.438 0.848 9.740 1.00 87.00 91 THR A N 1
ATOM 723 C CA . THR A 1 91 ? -5.148 1.303 11.104 1.00 87.00 91 THR A CA 1
ATOM 724 C C . THR A 1 91 ? -6.270 2.097 11.748 1.00 87.00 91 THR A C 1
ATOM 726 O O . THR A 1 91 ? -6.440 2.000 12.958 1.00 87.00 91 THR A O 1
ATOM 729 N N . ALA A 1 92 ? -7.093 2.800 10.968 1.00 87.00 92 ALA A N 1
ATOM 730 C CA . ALA A 1 92 ? -8.314 3.407 11.486 1.00 87.00 92 ALA A CA 1
ATOM 731 C C . ALA A 1 92 ? -9.339 2.338 11.915 1.00 87.00 92 ALA A C 1
ATOM 733 O O . ALA A 1 92 ? -9.986 2.486 12.951 1.00 87.00 92 ALA A O 1
ATOM 734 N N . CYS A 1 93 ? -9.461 1.235 11.166 1.00 87.19 93 CYS A N 1
ATOM 735 C CA . CYS A 1 93 ? -10.287 0.091 11.570 1.00 87.19 93 CYS A CA 1
ATOM 736 C C . CYS A 1 93 ? -9.756 -0.564 12.851 1.00 87.19 93 CYS A C 1
ATOM 738 O O . CYS A 1 93 ? -10.531 -0.883 13.751 1.00 87.19 93 CYS A O 1
ATOM 740 N N . PHE A 1 94 ? -8.437 -0.723 12.955 1.00 89.19 94 PHE A N 1
ATOM 741 C CA . PHE A 1 94 ? -7.799 -1.251 14.156 1.00 89.19 94 PHE A CA 1
ATOM 742 C C . PHE A 1 94 ? -8.005 -0.344 15.381 1.00 89.19 94 PHE A C 1
ATOM 744 O O . PHE A 1 94 ? -8.293 -0.850 16.461 1.00 89.19 94 PHE A O 1
ATOM 751 N N . ASP A 1 95 ? -7.921 0.981 15.221 1.00 87.50 95 ASP A N 1
ATOM 752 C CA . ASP A 1 95 ? -8.201 1.943 16.295 1.00 87.50 95 ASP A CA 1
ATOM 753 C C . ASP A 1 95 ? -9.640 1.798 16.819 1.00 87.50 95 ASP A C 1
ATOM 755 O O . ASP A 1 95 ? -9.861 1.676 18.024 1.00 87.50 95 ASP A O 1
ATOM 759 N N . ARG A 1 96 ? -10.624 1.685 15.915 1.00 87.50 96 ARG A N 1
ATOM 760 C CA . ARG A 1 96 ? -12.027 1.424 16.285 1.00 87.50 96 ARG A CA 1
ATOM 761 C C . ARG A 1 96 ? -12.200 0.100 17.026 1.00 87.50 96 ARG A C 1
ATOM 763 O O . ARG A 1 96 ? -12.864 0.073 18.059 1.00 87.50 96 ARG A O 1
ATOM 770 N N . PHE A 1 97 ? -11.566 -0.968 16.549 1.00 88.25 97 PHE A N 1
ATOM 771 C CA . PHE A 1 97 ? -11.567 -2.262 17.230 1.00 88.25 97 PHE A CA 1
ATOM 772 C C . PHE A 1 97 ? -10.962 -2.174 18.644 1.00 88.25 97 PHE A C 1
ATOM 774 O O . PHE A 1 97 ? -11.531 -2.706 19.600 1.00 88.25 97 PHE A O 1
ATOM 781 N N . ALA A 1 98 ? -9.830 -1.480 18.797 1.00 87.56 98 ALA A N 1
ATOM 782 C CA . ALA A 1 98 ? -9.146 -1.322 20.077 1.00 87.56 98 ALA A CA 1
ATOM 783 C C . ALA A 1 98 ? -9.979 -0.526 21.098 1.00 87.56 98 ALA A C 1
ATOM 785 O O . ALA A 1 98 ? -9.919 -0.828 22.291 1.00 87.56 98 ALA A O 1
ATOM 786 N N . LEU A 1 99 ? -10.787 0.442 20.645 1.00 86.88 99 LEU A N 1
ATOM 787 C CA . LEU A 1 99 ? -11.714 1.199 21.496 1.00 86.88 99 LEU A CA 1
ATOM 788 C C . LEU A 1 99 ? -12.883 0.357 22.021 1.00 86.88 99 LEU A C 1
ATOM 790 O O . LEU A 1 99 ? -13.307 0.574 23.156 1.00 86.88 99 LEU A O 1
ATOM 794 N N . CYS A 1 100 ? -13.390 -0.578 21.214 1.00 86.19 100 CYS A N 1
ATOM 795 C CA . CYS A 1 100 ? -14.487 -1.479 21.586 1.00 86.19 100 CYS A CA 1
ATOM 796 C C . CYS A 1 100 ? -14.018 -2.697 22.400 1.00 86.19 100 CYS A C 1
ATOM 798 O O . CYS A 1 100 ? -14.833 -3.394 22.991 1.00 86.19 100 CYS A O 1
ATOM 800 N N . SER A 1 101 ? -12.716 -2.985 22.443 1.00 88.38 101 SER A N 1
ATOM 801 C CA . SER A 1 101 ? -12.189 -4.135 23.181 1.00 88.38 101 SER A CA 1
ATOM 802 C C . SER A 1 101 ? -12.317 -3.960 24.698 1.00 88.38 101 SER A C 1
ATOM 804 O O . SER A 1 101 ? -11.962 -2.922 25.257 1.00 88.38 101 SER A O 1
ATOM 806 N N . THR A 1 102 ? -12.747 -5.018 25.391 1.00 87.44 102 THR A N 1
ATOM 807 C CA . THR A 1 102 ? -12.829 -5.071 26.863 1.00 87.44 102 THR A CA 1
ATOM 808 C C . THR A 1 102 ? -11.454 -5.107 27.537 1.00 87.44 102 THR A C 1
ATOM 810 O O . THR A 1 102 ? -11.333 -4.869 28.740 1.00 87.44 102 THR A O 1
ATOM 813 N N . ASN A 1 103 ? -10.388 -5.377 26.778 1.00 88.69 103 ASN A N 1
ATOM 814 C CA . ASN A 1 103 ? -9.039 -5.477 27.313 1.00 88.69 103 ASN A CA 1
ATOM 815 C C . ASN A 1 103 ? -8.391 -4.091 27.489 1.00 88.69 103 ASN A C 1
ATOM 817 O O . ASN A 1 103 ? -8.087 -3.391 26.519 1.00 88.69 103 ASN A O 1
ATOM 821 N N . VAL A 1 104 ? -8.087 -3.736 28.743 1.00 87.69 104 VAL A N 1
ATOM 822 C CA . VAL A 1 104 ? -7.468 -2.455 29.131 1.00 87.69 104 VAL A CA 1
ATOM 823 C C . VAL A 1 104 ? -6.146 -2.196 28.396 1.00 87.69 104 VAL A C 1
ATOM 825 O O . VAL A 1 104 ? -5.871 -1.055 28.026 1.00 87.69 104 VAL A O 1
ATOM 828 N N . ARG A 1 105 ? -5.345 -3.239 28.122 1.00 84.94 105 ARG A N 1
ATOM 829 C CA . ARG A 1 105 ? -4.063 -3.098 27.408 1.00 84.94 105 ARG A CA 1
ATOM 830 C C . ARG A 1 105 ? -4.257 -2.686 25.947 1.00 84.94 105 ARG A C 1
ATOM 832 O O . ARG A 1 105 ? -3.531 -1.824 25.462 1.00 84.94 105 ARG A O 1
ATOM 839 N N . LEU A 1 106 ? -5.256 -3.248 25.259 1.00 82.88 106 LEU A N 1
ATOM 840 C CA . LEU A 1 106 ? -5.587 -2.847 23.884 1.00 82.88 106 LEU A CA 1
ATOM 841 C C . LEU A 1 106 ? -6.113 -1.411 23.837 1.00 82.88 106 LEU A C 1
ATOM 843 O O . LEU A 1 106 ? -5.715 -0.634 22.972 1.00 82.88 106 LEU A O 1
ATOM 847 N N . ARG A 1 107 ? -6.941 -1.025 24.811 1.00 83.88 107 ARG A N 1
ATOM 848 C CA . ARG A 1 107 ? -7.494 0.330 24.888 1.00 83.88 107 ARG A CA 1
ATOM 849 C C . ARG A 1 107 ? -6.421 1.396 25.122 1.00 83.88 107 ARG A C 1
ATOM 851 O O . ARG A 1 107 ? -6.524 2.500 24.594 1.00 83.88 107 ARG A O 1
ATOM 858 N N . GLN A 1 108 ? -5.368 1.073 25.877 1.00 84.62 108 GLN A N 1
ATOM 859 C CA . GLN A 1 108 ? -4.221 1.969 26.066 1.00 84.62 108 GLN A CA 1
ATOM 860 C C . GLN A 1 108 ? -3.478 2.257 24.755 1.00 84.62 108 GLN A C 1
ATOM 862 O O . GLN A 1 108 ? -2.958 3.360 24.586 1.00 84.62 108 GLN A O 1
ATOM 867 N N . PHE A 1 109 ? -3.475 1.309 23.816 1.00 78.69 109 PHE A N 1
ATOM 868 C CA . PHE A 1 109 ? -2.818 1.461 22.520 1.00 78.69 109 PHE A CA 1
ATOM 869 C C . PHE A 1 109 ? -3.555 2.439 21.584 1.00 78.69 109 PHE A C 1
ATOM 871 O O . PHE A 1 109 ? -2.918 3.115 20.783 1.00 78.69 109 PHE A O 1
ATOM 878 N N . SER A 1 110 ? -4.872 2.610 21.757 1.00 76.44 110 SER A N 1
ATOM 879 C CA . SER A 1 110 ? -5.697 3.602 21.037 1.00 76.44 110 SER A CA 1
ATOM 880 C C . SER A 1 110 ? -5.527 5.044 21.564 1.00 76.44 110 SER A C 1
ATOM 882 O O . SER A 1 110 ? -6.170 5.994 21.113 1.00 76.44 110 SER A O 1
ATOM 884 N N . ARG A 1 111 ? -4.610 5.287 22.514 1.00 83.75 111 ARG A N 1
ATOM 885 C CA . ARG A 1 111 ? -4.276 6.666 22.893 1.00 83.75 111 ARG A CA 1
ATOM 886 C C . ARG A 1 111 ? -3.707 7.413 21.686 1.00 83.75 111 ARG A C 1
ATOM 888 O O . ARG A 1 111 ? -2.651 7.056 21.170 1.00 83.75 111 ARG A O 1
ATOM 895 N N . VAL A 1 112 ? -4.356 8.524 21.324 1.00 77.94 112 VAL A N 1
ATOM 896 C CA . VAL A 1 112 ? -3.997 9.390 20.182 1.00 77.94 112 VAL A CA 1
ATOM 897 C C . VAL A 1 112 ? -2.508 9.756 20.162 1.00 77.94 112 VAL A C 1
ATOM 899 O O . VAL A 1 112 ? -1.908 9.829 19.093 1.00 77.94 112 VAL A O 1
ATOM 902 N N . GLN A 1 113 ? -1.893 9.951 21.333 1.00 79.00 113 GLN A N 1
ATOM 903 C CA . GLN A 1 113 ? -0.460 10.237 21.452 1.00 79.00 113 GLN A CA 1
ATOM 904 C C . GLN A 1 113 ? 0.408 9.068 20.964 1.00 79.00 113 GLN A C 1
ATOM 906 O O . GLN A 1 113 ? 1.281 9.279 20.130 1.00 79.00 113 GLN A O 1
ATOM 911 N N . ILE A 1 114 ? 0.134 7.840 21.412 1.00 80.56 114 ILE A N 1
ATOM 912 C CA . ILE A 1 114 ? 0.906 6.643 21.041 1.00 80.56 114 ILE A CA 1
ATOM 913 C C . ILE A 1 114 ? 0.658 6.287 19.572 1.00 80.56 114 ILE A C 1
ATOM 915 O O . ILE A 1 114 ? 1.607 6.060 18.820 1.00 80.56 114 ILE A O 1
ATOM 919 N N . ALA A 1 115 ? -0.605 6.319 19.139 1.00 78.19 115 ALA A N 1
ATOM 920 C CA . ALA A 1 115 ? -0.976 6.042 17.756 1.00 78.19 115 ALA A CA 1
ATOM 921 C C . ALA A 1 115 ? -0.280 7.005 16.780 1.00 78.19 115 ALA A C 1
ATOM 923 O O . ALA A 1 115 ? 0.303 6.590 15.777 1.00 78.19 115 ALA A O 1
ATOM 924 N N . ARG A 1 116 ? -0.261 8.303 17.100 1.00 77.75 116 ARG A N 1
ATOM 925 C CA . ARG A 1 116 ? 0.372 9.310 16.245 1.00 77.75 116 ARG A CA 1
ATOM 926 C C . ARG A 1 116 ? 1.898 9.288 16.314 1.00 77.75 116 ARG A C 1
ATOM 928 O O . ARG A 1 116 ? 2.537 9.521 15.292 1.00 77.75 116 ARG A O 1
ATOM 935 N N . GLN A 1 117 ? 2.472 9.041 17.489 1.00 81.81 117 GLN A N 1
ATOM 936 C CA . GLN A 1 117 ? 3.918 9.102 17.701 1.00 81.81 117 GLN A CA 1
ATOM 937 C C . GLN A 1 117 ? 4.648 7.846 17.218 1.00 81.81 117 GLN A C 1
ATOM 939 O O . GLN A 1 117 ? 5.783 7.965 16.770 1.00 81.81 117 GLN A O 1
ATOM 94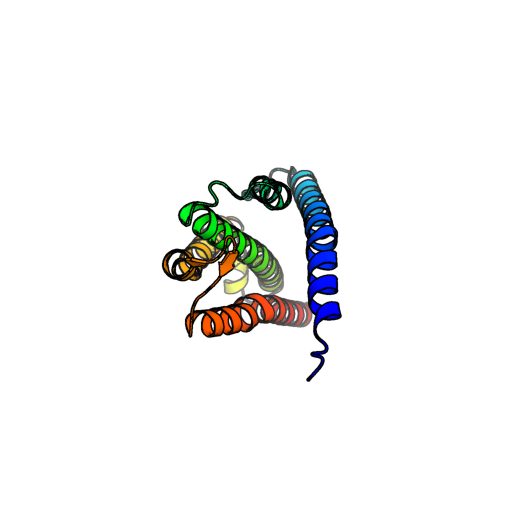4 N N . TYR A 1 118 ? 4.013 6.671 17.276 1.00 83.69 118 TYR A N 1
ATOM 945 C CA . TYR A 1 118 ? 4.673 5.402 16.951 1.00 83.69 118 TYR A CA 1
ATOM 946 C C . TYR A 1 118 ? 4.011 4.645 15.798 1.00 83.69 118 TYR A C 1
ATOM 948 O O . TYR A 1 118 ? 4.718 4.210 14.894 1.00 83.69 118 TYR A O 1
ATOM 956 N N . MET A 1 119 ? 2.677 4.512 15.765 1.00 84.31 119 MET A N 1
ATOM 957 C CA . MET A 1 119 ? 2.031 3.684 14.732 1.00 84.31 119 MET A CA 1
ATOM 958 C C . MET A 1 119 ? 2.137 4.301 13.334 1.00 84.31 119 MET A C 1
ATOM 960 O O . MET A 1 119 ? 2.602 3.640 12.410 1.00 84.31 119 MET A O 1
ATOM 964 N N . ILE A 1 120 ? 1.738 5.568 13.176 1.00 83.38 120 ILE A N 1
ATOM 965 C CA . ILE A 1 120 ? 1.778 6.265 11.878 1.00 83.38 120 ILE A CA 1
ATOM 966 C C . ILE A 1 120 ? 3.195 6.280 11.270 1.00 83.38 120 ILE A C 1
ATOM 968 O O . ILE A 1 120 ? 3.338 5.852 10.122 1.00 83.38 120 ILE A O 1
ATOM 972 N N . PRO A 1 121 ? 4.254 6.728 11.978 1.00 82.56 121 PRO A N 1
ATOM 973 C CA . PRO A 1 121 ? 5.595 6.726 11.400 1.00 82.56 121 PRO A CA 1
ATOM 974 C C . PRO A 1 121 ? 6.114 5.314 11.117 1.00 82.56 121 PRO A C 1
ATOM 976 O O . PRO A 1 121 ? 6.748 5.125 10.084 1.00 82.56 121 PRO A O 1
ATOM 979 N N . ALA A 1 122 ? 5.804 4.314 11.951 1.00 85.44 122 ALA A N 1
ATOM 980 C CA . ALA A 1 122 ? 6.205 2.933 11.680 1.00 85.44 122 ALA A CA 1
ATOM 981 C C . ALA A 1 122 ? 5.616 2.414 10.357 1.00 85.44 122 ALA A C 1
ATOM 983 O O . ALA A 1 122 ? 6.345 1.853 9.544 1.00 85.44 122 ALA A O 1
ATOM 984 N N . ILE A 1 123 ? 4.328 2.666 10.097 1.00 86.06 123 ILE A N 1
ATOM 985 C CA . ILE A 1 123 ? 3.663 2.287 8.838 1.00 86.06 123 ILE A CA 1
ATOM 986 C C . ILE A 1 123 ? 4.335 2.981 7.653 1.00 86.06 123 ILE A C 1
ATOM 988 O O . ILE A 1 123 ? 4.665 2.330 6.665 1.00 86.06 123 ILE A O 1
ATOM 992 N N . ILE A 1 124 ? 4.570 4.291 7.753 1.00 81.56 124 ILE A N 1
ATOM 993 C CA . ILE A 1 124 ? 5.214 5.062 6.683 1.00 81.56 124 ILE A CA 1
ATOM 994 C C . ILE A 1 124 ? 6.613 4.508 6.385 1.00 81.56 124 ILE A C 1
ATOM 996 O O . ILE A 1 124 ? 6.940 4.289 5.223 1.00 81.56 124 ILE A O 1
ATOM 1000 N N . ILE A 1 125 ? 7.419 4.237 7.413 1.00 83.12 125 ILE A N 1
ATOM 1001 C CA . ILE A 1 125 ? 8.781 3.711 7.257 1.00 83.12 125 ILE A CA 1
ATOM 1002 C C . ILE A 1 125 ? 8.759 2.316 6.621 1.00 83.12 125 ILE A C 1
ATOM 1004 O O . ILE A 1 125 ? 9.467 2.083 5.643 1.00 83.12 125 ILE A O 1
ATOM 1008 N N . ILE A 1 126 ? 7.914 1.406 7.117 1.00 87.88 126 ILE A N 1
ATOM 1009 C CA . ILE A 1 126 ? 7.790 0.040 6.583 1.00 87.88 126 ILE A CA 1
ATOM 1010 C C . ILE A 1 126 ? 7.425 0.071 5.091 1.00 87.88 126 ILE A C 1
ATOM 1012 O O . ILE A 1 126 ? 8.060 -0.611 4.284 1.00 87.88 126 ILE A O 1
ATOM 1016 N N . TRP A 1 127 ? 6.447 0.895 4.704 1.00 85.31 127 TRP A N 1
ATOM 1017 C CA . TRP A 1 127 ? 5.970 0.970 3.318 1.00 85.31 127 TRP A CA 1
ATOM 1018 C C . TRP A 1 127 ? 6.816 1.853 2.398 1.00 85.31 127 TRP A C 1
ATOM 1020 O O . TRP A 1 127 ? 6.646 1.776 1.184 1.00 85.31 127 TRP A O 1
ATOM 1030 N N . LEU A 1 128 ? 7.749 2.642 2.935 1.00 81.81 128 LEU A N 1
ATOM 1031 C CA . LEU A 1 128 ? 8.821 3.265 2.152 1.00 81.81 128 LEU A CA 1
ATOM 1032 C C . LEU A 1 128 ? 9.953 2.272 1.869 1.00 81.81 128 LEU A C 1
ATOM 1034 O O . LEU A 1 128 ? 10.488 2.253 0.767 1.00 81.81 128 LEU A O 1
ATOM 1038 N N . ILE A 1 129 ? 10.290 1.407 2.829 1.00 85.19 129 ILE A N 1
ATOM 1039 C CA . ILE A 1 129 ? 11.368 0.422 2.664 1.00 85.19 129 ILE A CA 1
ATOM 1040 C C . ILE A 1 129 ? 10.939 -0.728 1.741 1.00 85.19 129 ILE A C 1
ATOM 1042 O O . ILE A 1 129 ? 11.708 -1.153 0.881 1.00 85.19 129 ILE A O 1
ATOM 1046 N N . ALA A 1 130 ? 9.702 -1.216 1.876 1.00 85.56 130 ALA A N 1
ATOM 1047 C CA . ALA A 1 130 ? 9.210 -2.365 1.114 1.00 85.56 130 ALA A CA 1
ATOM 1048 C C . ALA A 1 130 ? 9.361 -2.242 -0.425 1.00 85.56 130 ALA A C 1
ATOM 1050 O O . ALA A 1 130 ? 9.800 -3.212 -1.040 1.00 85.56 130 ALA A O 1
ATOM 1051 N N . PRO A 1 131 ? 9.057 -1.103 -1.081 1.00 83.38 131 PRO A N 1
ATOM 1052 C CA . PRO A 1 131 ? 9.208 -0.955 -2.528 1.00 83.38 131 PRO A CA 1
ATOM 1053 C C . PRO A 1 131 ? 10.619 -0.564 -2.999 1.00 83.38 131 PRO A C 1
ATOM 1055 O O . PRO A 1 131 ? 10.779 -0.295 -4.188 1.00 83.38 131 PRO A O 1
ATOM 1058 N N . ILE A 1 132 ? 11.654 -0.548 -2.144 1.00 84.81 132 ILE A N 1
ATOM 1059 C CA . ILE A 1 132 ? 13.029 -0.185 -2.559 1.00 84.81 132 ILE A CA 1
ATOM 1060 C C . ILE A 1 132 ? 13.522 -1.046 -3.732 1.00 84.81 132 ILE A C 1
ATOM 1062 O O . ILE A 1 132 ? 14.191 -0.533 -4.629 1.00 84.81 132 ILE A O 1
ATOM 1066 N N . TYR A 1 133 ? 13.132 -2.326 -3.797 1.00 83.38 133 TYR A N 1
ATOM 1067 C CA . TYR A 1 133 ? 13.502 -3.206 -4.913 1.00 83.38 133 TYR A CA 1
ATOM 1068 C C . TYR A 1 133 ? 13.032 -2.665 -6.277 1.00 83.38 133 TYR A C 1
ATOM 1070 O O . TYR A 1 133 ? 13.695 -2.876 -7.291 1.00 83.38 133 TYR A O 1
ATOM 1078 N N . MET A 1 134 ? 11.930 -1.908 -6.319 1.00 81.19 134 MET A N 1
ATOM 1079 C CA . MET A 1 134 ? 11.418 -1.317 -7.557 1.00 81.19 134 MET A CA 1
ATOM 1080 C C . MET A 1 134 ? 12.371 -0.275 -8.147 1.00 81.19 134 MET A C 1
ATOM 1082 O O . MET A 1 134 ? 12.419 -0.136 -9.365 1.00 81.19 134 MET A O 1
ATOM 1086 N N . LEU A 1 135 ? 13.150 0.430 -7.317 1.00 78.88 135 LEU A N 1
ATOM 1087 C CA . LEU A 1 135 ? 14.141 1.402 -7.795 1.00 78.88 135 LEU A CA 1
ATOM 1088 C C . LEU A 1 135 ? 15.307 0.725 -8.526 1.00 78.88 135 LEU A C 1
ATOM 1090 O O . LEU A 1 135 ? 15.897 1.323 -9.423 1.00 78.88 135 LEU A O 1
ATOM 1094 N N . ILE A 1 136 ? 15.624 -0.517 -8.158 1.00 80.94 136 ILE A N 1
ATOM 1095 C CA . ILE A 1 136 ? 16.765 -1.262 -8.698 1.00 80.94 136 ILE A CA 1
ATOM 1096 C C . ILE A 1 136 ? 16.369 -1.986 -9.988 1.00 80.94 136 ILE A C 1
ATOM 1098 O O . ILE A 1 136 ? 17.082 -1.897 -10.983 1.00 80.94 136 ILE A O 1
ATOM 1102 N N . PHE A 1 137 ? 15.220 -2.669 -9.989 1.00 80.88 137 PHE A N 1
ATOM 1103 C CA . PHE A 1 137 ? 14.858 -3.614 -11.053 1.00 80.88 137 PHE A CA 1
ATOM 1104 C C . PHE A 1 137 ? 13.963 -3.058 -12.168 1.00 80.88 137 PHE A C 1
ATOM 1106 O O . PHE A 1 137 ? 13.713 -3.761 -13.147 1.00 80.88 137 PHE A O 1
ATOM 1113 N N . HIS A 1 138 ? 13.449 -1.831 -12.050 1.00 76.50 138 HIS A N 1
ATOM 1114 C CA . HIS A 1 138 ? 12.744 -1.209 -13.171 1.00 76.50 138 HIS A CA 1
ATOM 1115 C C . HIS A 1 138 ? 13.727 -0.803 -14.261 1.00 76.50 138 HIS A C 1
ATOM 1117 O O . HIS A 1 138 ? 14.702 -0.119 -13.985 1.00 76.50 138 HIS A O 1
ATOM 1123 N N . THR A 1 139 ? 13.431 -1.129 -15.510 1.00 75.12 139 THR A N 1
ATOM 1124 C CA . THR A 1 139 ? 14.245 -0.715 -16.659 1.00 75.12 139 THR A CA 1
ATOM 1125 C C . THR A 1 139 ? 13.350 -0.051 -17.695 1.00 75.12 139 THR A C 1
ATOM 1127 O O . THR A 1 139 ? 12.225 -0.501 -17.926 1.00 75.12 139 THR A O 1
ATOM 1130 N N . GLY A 1 140 ? 13.829 1.028 -18.312 1.00 69.69 140 GLY A N 1
ATOM 1131 C CA . GLY A 1 140 ? 13.130 1.670 -19.423 1.00 69.69 140 GLY A CA 1
ATOM 1132 C C . GLY A 1 140 ? 13.447 0.949 -20.730 1.00 69.69 140 GLY A C 1
ATOM 1133 O O . GLY A 1 140 ? 14.566 1.059 -21.218 1.00 69.69 140 GLY A O 1
ATOM 1134 N N . VAL A 1 141 ? 12.479 0.229 -21.300 1.00 67.12 141 VAL A N 1
ATOM 1135 C CA . VAL A 1 141 ? 12.614 -0.427 -22.612 1.00 67.12 141 VAL A CA 1
ATOM 1136 C C . VAL A 1 141 ? 11.547 0.145 -23.543 1.00 67.12 141 VAL A C 1
ATOM 1138 O O . VAL A 1 141 ? 10.371 0.165 -23.192 1.00 67.12 141 VAL A O 1
ATOM 1141 N N . ASN A 1 142 ? 11.940 0.628 -24.727 1.00 61.47 142 ASN A N 1
ATOM 1142 C CA . ASN A 1 142 ? 11.029 1.160 -25.756 1.00 61.47 142 ASN A CA 1
ATOM 1143 C C . ASN A 1 142 ? 10.030 2.215 -25.231 1.00 61.47 142 ASN A C 1
ATOM 1145 O O . ASN A 1 142 ? 8.819 2.070 -25.401 1.00 61.47 142 ASN A O 1
ATOM 1149 N N . ASN A 1 143 ? 10.521 3.258 -24.544 1.00 64.25 143 ASN A N 1
ATOM 1150 C CA . ASN A 1 143 ? 9.701 4.308 -23.908 1.00 64.25 143 ASN A CA 1
ATOM 1151 C C . ASN A 1 143 ? 8.656 3.804 -22.892 1.00 64.25 143 ASN A C 1
ATOM 1153 O O . ASN A 1 143 ? 7.788 4.562 -22.464 1.00 64.25 143 ASN A O 1
ATOM 1157 N N . SER A 1 144 ? 8.746 2.541 -22.475 1.00 65.25 144 SER A N 1
ATOM 1158 C CA . SER A 1 144 ? 7.858 1.934 -21.492 1.00 65.25 144 SER A CA 1
ATOM 1159 C C . SER A 1 144 ? 8.644 1.506 -20.256 1.00 65.25 144 SER A C 1
ATOM 1161 O O . SER A 1 144 ? 9.754 0.981 -20.326 1.00 65.25 144 SER A O 1
ATOM 1163 N N . CYS A 1 145 ? 8.049 1.748 -19.093 1.00 72.75 145 CYS A N 1
ATOM 1164 C CA . CYS A 1 145 ? 8.585 1.342 -17.801 1.00 72.75 145 CYS A CA 1
ATOM 1165 C C . CYS A 1 145 ? 8.146 -0.085 -17.487 1.00 72.75 145 CYS A C 1
ATOM 1167 O O . CYS A 1 145 ? 7.011 -0.284 -17.054 1.00 72.75 145 CYS A O 1
ATOM 1169 N N . THR A 1 146 ? 9.021 -1.072 -17.670 1.00 75.44 146 THR A N 1
ATOM 1170 C CA . THR A 1 146 ? 8.666 -2.480 -17.438 1.00 75.44 146 THR A CA 1
ATOM 1171 C C . THR A 1 146 ? 9.698 -3.197 -16.576 1.00 75.44 146 THR A C 1
ATOM 1173 O O . THR A 1 146 ? 10.842 -2.761 -16.444 1.00 75.44 146 THR A O 1
ATOM 1176 N N . TYR A 1 147 ? 9.275 -4.296 -15.955 1.00 77.75 147 TYR A N 1
ATOM 1177 C CA . TYR A 1 147 ? 10.176 -5.249 -15.309 1.00 77.75 147 TYR A CA 1
ATOM 1178 C C . TYR A 1 147 ? 10.670 -6.252 -16.350 1.00 77.75 147 TYR A C 1
ATOM 1180 O O . TYR A 1 147 ? 9.890 -6.682 -17.201 1.00 77.75 147 TYR A O 1
ATOM 1188 N N . ILE A 1 148 ? 11.938 -6.648 -16.270 1.00 77.62 148 ILE A N 1
ATOM 1189 C CA . ILE A 1 148 ? 12.513 -7.672 -17.149 1.00 77.62 148 ILE A CA 1
ATOM 1190 C C . ILE A 1 148 ? 12.626 -8.997 -16.384 1.00 77.62 148 ILE A C 1
ATOM 1192 O O . ILE A 1 148 ? 13.039 -9.035 -15.224 1.00 77.62 148 ILE A O 1
ATOM 1196 N N . GLY A 1 149 ? 12.270 -10.098 -17.050 1.00 79.31 149 GLY A N 1
ATOM 1197 C CA . GLY A 1 149 ? 12.516 -11.458 -16.568 1.00 79.31 149 GLY A CA 1
ATOM 1198 C C . GLY A 1 149 ? 11.682 -11.870 -15.350 1.00 79.31 149 GLY A C 1
ATOM 1199 O O . GLY A 1 149 ? 10.515 -11.506 -15.205 1.00 79.31 149 GLY A O 1
ATOM 1200 N N . THR A 1 150 ? 12.288 -12.662 -14.463 1.00 79.62 150 THR A N 1
ATOM 1201 C CA . THR A 1 150 ? 11.644 -13.280 -13.286 1.00 79.62 150 THR A CA 1
ATOM 1202 C C . THR A 1 150 ? 11.138 -12.270 -12.253 1.00 79.62 150 THR A C 1
ATOM 1204 O O . THR A 1 150 ? 10.215 -12.569 -11.494 1.00 79.62 150 THR A O 1
ATOM 1207 N N . VAL A 1 151 ? 11.669 -11.045 -12.259 1.00 83.75 151 VAL A N 1
ATOM 1208 C CA . VAL A 1 151 ? 11.235 -9.972 -11.353 1.00 83.75 151 VAL A CA 1
ATOM 1209 C C . VAL A 1 151 ? 9.804 -9.515 -11.656 1.00 83.75 151 VAL A C 1
ATOM 1211 O O . VAL A 1 151 ? 9.074 -9.133 -10.743 1.00 83.75 151 VAL A O 1
ATOM 1214 N N . ALA A 1 152 ? 9.354 -9.621 -12.911 1.00 81.88 152 ALA A N 1
ATOM 1215 C CA . ALA A 1 152 ? 7.976 -9.302 -13.284 1.00 81.88 152 ALA A CA 1
ATOM 1216 C C . ALA A 1 152 ? 6.960 -10.242 -12.607 1.00 81.88 152 ALA A C 1
ATOM 1218 O O . ALA A 1 152 ? 5.904 -9.798 -12.145 1.00 81.88 152 ALA A O 1
ATOM 1219 N N . LEU A 1 153 ? 7.299 -11.533 -12.498 1.00 84.38 153 LEU A N 1
ATOM 1220 C CA . LEU A 1 153 ? 6.477 -12.524 -11.798 1.00 84.38 153 LEU A CA 1
ATOM 1221 C C . LEU A 1 153 ? 6.438 -12.237 -10.297 1.00 84.38 153 LEU A C 1
ATOM 1223 O O . LEU A 1 153 ? 5.357 -12.203 -9.713 1.00 84.38 153 LEU A O 1
ATOM 1227 N N . PHE A 1 154 ? 7.594 -11.947 -9.691 1.00 87.19 154 PHE A N 1
ATOM 1228 C CA . PHE A 1 154 ? 7.664 -11.568 -8.279 1.00 87.19 154 PHE A CA 1
ATOM 1229 C C . PHE A 1 154 ? 6.811 -10.329 -7.978 1.00 87.19 154 PHE A C 1
ATOM 1231 O O . PHE A 1 154 ? 6.005 -10.346 -7.048 1.00 87.19 154 PHE A O 1
ATOM 1238 N N . ASN A 1 155 ? 6.918 -9.284 -8.803 1.00 85.94 155 ASN A N 1
ATOM 1239 C CA . ASN A 1 155 ? 6.111 -8.076 -8.654 1.00 85.94 155 ASN A CA 1
ATOM 1240 C C . ASN A 1 155 ? 4.604 -8.359 -8.783 1.00 85.94 155 ASN A C 1
ATOM 1242 O O . ASN A 1 155 ? 3.800 -7.795 -8.044 1.00 85.94 155 ASN A O 1
ATOM 1246 N N . SER A 1 156 ? 4.215 -9.260 -9.687 1.00 86.75 156 SER A N 1
ATOM 1247 C CA . SER A 1 156 ? 2.811 -9.648 -9.863 1.00 86.75 156 SER A CA 1
ATOM 1248 C C . SER A 1 156 ? 2.270 -10.378 -8.630 1.00 86.75 156 SER A C 1
ATOM 1250 O O . SER A 1 156 ? 1.193 -10.043 -8.137 1.00 86.75 156 SER A O 1
ATOM 1252 N N . ILE A 1 157 ? 3.043 -11.317 -8.073 1.00 88.94 157 ILE A N 1
ATOM 1253 C CA . ILE A 1 157 ? 2.683 -12.034 -6.841 1.00 88.94 157 ILE A CA 1
ATOM 1254 C C . ILE A 1 157 ? 2.591 -11.057 -5.664 1.00 88.94 157 ILE A C 1
ATOM 1256 O O . ILE A 1 157 ? 1.597 -11.068 -4.935 1.00 88.94 157 ILE A O 1
ATOM 1260 N N . TYR A 1 158 ? 3.581 -10.176 -5.504 1.00 87.81 158 TYR A N 1
ATOM 1261 C CA . TYR A 1 158 ? 3.596 -9.131 -4.478 1.00 87.81 158 TYR A CA 1
ATOM 1262 C C . TYR A 1 158 ? 2.370 -8.210 -4.588 1.00 87.81 158 TYR A C 1
ATOM 1264 O O . TYR A 1 158 ? 1.690 -7.940 -3.596 1.00 87.81 158 TYR A O 1
ATOM 1272 N N . GLY A 1 159 ? 2.046 -7.765 -5.804 1.00 84.81 159 GLY A N 1
ATOM 1273 C CA . GLY A 1 159 ? 0.903 -6.898 -6.077 1.00 84.81 159 GLY A CA 1
ATOM 1274 C C . GLY A 1 159 ? -0.445 -7.556 -5.772 1.00 84.81 159 GLY A C 1
ATOM 1275 O O . GLY A 1 159 ? -1.343 -6.921 -5.227 1.00 84.81 159 GLY A O 1
ATOM 1276 N N . ILE A 1 160 ? -0.616 -8.841 -6.064 1.00 86.62 160 ILE A N 1
ATOM 1277 C CA . ILE A 1 160 ? -1.881 -9.526 -5.765 1.00 86.62 160 ILE A CA 1
ATOM 1278 C C . ILE A 1 160 ? -2.008 -9.783 -4.260 1.00 86.62 160 ILE A C 1
ATOM 1280 O O . ILE A 1 160 ? -3.040 -9.485 -3.660 1.00 86.62 160 ILE A O 1
ATOM 1284 N N . THR A 1 161 ? -0.950 -10.302 -3.640 1.00 87.62 161 THR A N 1
ATOM 1285 C CA . THR A 1 161 ? -0.989 -10.761 -2.246 1.00 87.62 161 THR A CA 1
ATOM 1286 C C . THR A 1 161 ? -0.970 -9.597 -1.260 1.00 87.62 161 THR A C 1
ATOM 1288 O O . THR A 1 161 ? -1.960 -9.357 -0.571 1.00 87.62 161 THR A O 1
ATOM 1291 N N . LEU A 1 162 ? 0.125 -8.839 -1.223 1.00 85.19 162 LEU A N 1
ATOM 1292 C CA . LEU A 1 162 ? 0.351 -7.799 -0.220 1.00 85.19 162 LEU A CA 1
ATOM 1293 C C . LEU A 1 162 ? -0.427 -6.521 -0.512 1.00 85.19 162 LEU A C 1
ATOM 1295 O O . LEU A 1 162 ? -0.885 -5.854 0.413 1.00 85.19 162 LEU A O 1
ATOM 1299 N N . VAL A 1 163 ? -0.597 -6.183 -1.790 1.00 83.81 163 VAL A N 1
ATOM 1300 C CA . VAL A 1 163 ? -1.280 -4.945 -2.186 1.00 83.81 163 VAL A CA 1
ATOM 1301 C C . VAL A 1 163 ? -2.776 -5.174 -2.389 1.00 83.81 163 VAL A C 1
ATOM 1303 O O . VAL A 1 163 ? -3.583 -4.333 -1.985 1.00 83.81 163 VAL A O 1
ATOM 1306 N N . GLY A 1 164 ? -3.157 -6.282 -3.027 1.00 81.12 164 GLY A N 1
ATOM 1307 C CA . GLY A 1 164 ? -4.543 -6.602 -3.362 1.00 81.12 164 GLY A CA 1
ATOM 1308 C C . GLY A 1 164 ? -5.323 -7.231 -2.212 1.00 81.12 164 GLY A C 1
ATOM 1309 O O . GLY A 1 164 ? -6.395 -6.741 -1.871 1.00 81.12 164 GLY A O 1
ATOM 1310 N N . PHE A 1 165 ? -4.797 -8.299 -1.616 1.00 86.38 165 PHE A N 1
ATOM 1311 C CA . PHE A 1 165 ? -5.553 -9.149 -0.694 1.00 86.38 165 PHE A CA 1
ATOM 1312 C C . PHE A 1 165 ? -5.398 -8.743 0.775 1.00 86.38 165 PHE A C 1
ATOM 1314 O O . PHE A 1 165 ? -6.381 -8.680 1.513 1.00 86.38 165 PHE A O 1
ATOM 1321 N N . THR A 1 166 ? -4.178 -8.416 1.212 1.00 88.38 166 THR A N 1
ATOM 1322 C CA . THR A 1 166 ? -3.900 -8.144 2.629 1.00 88.38 166 THR A CA 1
ATOM 1323 C C . THR A 1 166 ? -4.727 -6.991 3.219 1.00 88.38 166 THR A C 1
ATOM 1325 O O . THR A 1 166 ? -5.327 -7.208 4.275 1.00 88.38 166 THR A O 1
ATOM 1328 N N . PRO A 1 167 ? -4.835 -5.794 2.598 1.00 88.25 167 PRO A N 1
ATOM 1329 C CA . PRO A 1 167 ? -5.579 -4.695 3.212 1.00 88.25 167 PRO A CA 1
ATOM 1330 C C . PRO A 1 167 ? -7.083 -4.997 3.362 1.00 88.25 167 PRO A C 1
ATOM 1332 O O . PRO A 1 167 ? -7.587 -4.843 4.475 1.00 88.25 167 PRO A O 1
ATOM 1335 N N . PRO A 1 168 ? -7.803 -5.492 2.330 1.00 86.94 168 PRO A N 1
ATOM 1336 C CA . PRO A 1 168 ? -9.204 -5.890 2.476 1.00 86.94 168 PRO A CA 1
ATOM 1337 C C . PRO A 1 168 ? -9.426 -6.987 3.517 1.00 86.94 168 PRO A C 1
ATOM 1339 O O . PRO A 1 168 ? -10.365 -6.888 4.303 1.00 86.94 168 PRO A O 1
ATOM 1342 N N . CYS A 1 169 ? -8.558 -8.004 3.573 1.00 89.00 169 CYS A N 1
ATOM 1343 C CA . CYS A 1 169 ? -8.683 -9.069 4.567 1.00 89.00 169 CYS A CA 1
ATOM 1344 C C . CYS A 1 169 ? -8.499 -8.552 5.993 1.00 89.00 169 CYS A C 1
ATOM 1346 O O . CYS A 1 169 ? -9.294 -8.893 6.865 1.00 89.00 169 CYS A O 1
ATOM 1348 N N . LEU A 1 170 ? -7.504 -7.693 6.234 1.00 89.31 170 LEU A N 1
ATOM 1349 C CA . LEU A 1 170 ? -7.317 -7.068 7.544 1.00 89.31 170 LEU A CA 1
ATOM 1350 C C . LEU A 1 170 ? -8.505 -6.178 7.918 1.00 89.31 170 LEU A C 1
ATOM 1352 O O . LEU A 1 170 ? -8.983 -6.258 9.047 1.00 89.31 170 LEU A O 1
ATOM 1356 N N . MET A 1 171 ? -9.017 -5.373 6.981 1.00 90.50 171 MET A N 1
ATOM 1357 C CA . MET A 1 171 ? -10.222 -4.572 7.216 1.00 90.50 171 MET A CA 1
ATOM 1358 C C . MET A 1 171 ? -11.413 -5.458 7.580 1.00 90.50 171 MET A C 1
ATOM 1360 O O . MET A 1 171 ? -12.073 -5.193 8.578 1.00 90.50 171 MET A O 1
ATOM 1364 N N . PHE A 1 172 ? -11.647 -6.538 6.833 1.00 89.25 172 PHE A N 1
ATOM 1365 C CA . PHE A 1 172 ? -12.741 -7.471 7.093 1.00 89.25 172 PHE A CA 1
ATOM 1366 C C . PHE A 1 172 ? -12.617 -8.136 8.470 1.00 89.25 172 PHE A C 1
ATOM 1368 O O . PHE A 1 172 ? -13.579 -8.151 9.236 1.00 89.25 172 PHE A O 1
ATOM 1375 N N . ILE A 1 173 ? -11.419 -8.609 8.830 1.00 92.81 173 ILE A N 1
ATOM 1376 C CA . ILE A 1 173 ? -11.147 -9.199 10.147 1.00 92.81 173 ILE A CA 1
ATOM 1377 C C . ILE A 1 173 ? -11.402 -8.176 11.261 1.00 92.81 173 ILE A C 1
ATOM 1379 O O . ILE A 1 173 ? -12.106 -8.488 12.220 1.00 92.81 173 ILE A O 1
ATOM 1383 N N . PHE A 1 174 ? -10.887 -6.946 11.148 1.00 89.75 174 PHE A N 1
ATOM 1384 C CA . PHE A 1 174 ? -11.108 -5.916 12.169 1.00 89.75 174 PHE A CA 1
ATOM 1385 C C . PHE A 1 174 ? -12.571 -5.479 12.261 1.00 89.75 174 PHE A C 1
ATOM 1387 O O . PHE A 1 174 ? -13.058 -5.236 13.36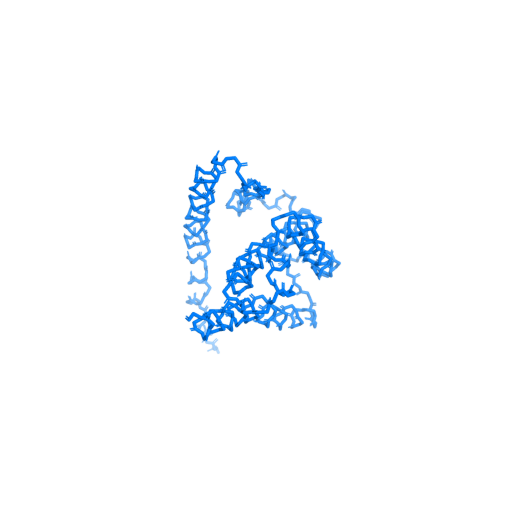5 1.00 89.75 174 PHE A O 1
ATOM 1394 N N . SER A 1 175 ? -13.299 -5.436 11.145 1.00 89.81 175 SER A N 1
ATOM 1395 C CA . SER A 1 175 ? -14.740 -5.177 11.139 1.00 89.81 175 SER A CA 1
ATOM 1396 C C . SER A 1 175 ? -15.522 -6.276 11.863 1.00 89.81 175 SER A C 1
ATOM 1398 O O . SER A 1 175 ? -16.345 -5.957 12.720 1.00 89.81 175 SER A O 1
ATOM 1400 N N . LEU A 1 176 ? -15.228 -7.555 11.599 1.00 90.06 176 LEU A N 1
ATOM 1401 C CA . LEU A 1 176 ? -15.852 -8.681 12.308 1.00 90.06 176 LEU A CA 1
ATOM 1402 C C . LEU A 1 176 ? -15.526 -8.673 13.805 1.00 90.06 176 LEU A C 1
ATOM 1404 O O . LEU A 1 176 ? -16.404 -8.876 14.641 1.00 90.06 176 LEU A O 1
ATOM 1408 N N . LEU A 1 177 ? -14.268 -8.403 14.156 1.00 89.06 177 LEU A N 1
ATOM 1409 C CA . LEU A 1 177 ? -13.844 -8.309 15.550 1.00 89.06 177 LEU A CA 1
ATOM 1410 C C . LEU A 1 177 ? -14.502 -7.132 16.281 1.00 89.06 177 LEU A C 1
ATOM 1412 O O . LEU A 1 177 ? -14.821 -7.259 17.460 1.00 89.06 177 LEU A O 1
ATOM 1416 N N . THR A 1 178 ? -14.727 -6.011 15.590 1.00 89.50 178 THR A N 1
ATOM 1417 C CA . THR A 1 178 ? -15.473 -4.869 16.138 1.00 89.50 178 THR A CA 1
ATOM 1418 C C . THR A 1 178 ? -16.921 -5.259 16.415 1.00 89.50 178 THR A C 1
ATOM 1420 O O . THR A 1 178 ? -17.414 -4.975 17.498 1.00 89.50 178 THR A O 1
ATOM 1423 N N . PHE A 1 179 ? -17.577 -5.964 15.487 1.00 89.75 179 PHE A N 1
ATOM 1424 C CA . PHE A 1 179 ? -18.954 -6.428 15.671 1.00 89.75 179 PHE A CA 1
ATOM 1425 C C . PHE A 1 179 ? -19.100 -7.411 16.838 1.00 89.75 179 PHE A C 1
ATOM 1427 O O . PHE A 1 179 ? -20.087 -7.360 17.552 1.00 89.75 179 PHE A O 1
ATOM 1434 N N . ARG A 1 180 ? -18.108 -8.283 17.065 1.00 89.31 180 ARG A N 1
ATOM 1435 C CA . ARG A 1 180 ? -18.129 -9.242 18.183 1.00 89.31 180 ARG A CA 1
ATOM 1436 C C . ARG A 1 180 ? -17.894 -8.596 19.556 1.00 89.31 180 ARG A C 1
ATOM 1438 O O . ARG A 1 180 ? -18.245 -9.191 20.567 1.00 89.31 180 ARG A O 1
ATOM 1445 N N . ASN A 1 181 ? -17.210 -7.454 19.593 1.00 83.62 181 ASN A N 1
ATOM 1446 C CA . ASN A 1 181 ? -16.873 -6.748 20.833 1.00 83.62 181 ASN A CA 1
ATOM 1447 C C . ASN A 1 181 ? -17.892 -5.658 21.212 1.00 83.62 181 ASN A C 1
ATOM 1449 O O . ASN A 1 181 ? -17.789 -5.119 22.313 1.00 83.62 181 ASN A O 1
ATOM 1453 N N . LEU A 1 182 ? -18.804 -5.305 20.300 1.00 80.56 182 LEU A N 1
ATOM 1454 C CA . LEU A 1 182 ? -19.992 -4.494 20.583 1.00 80.56 182 LEU A CA 1
ATOM 1455 C C . LEU A 1 182 ? -21.043 -5.340 21.307 1.00 80.56 182 LEU A C 1
ATOM 1457 O O . LEU A 1 182 ? -21.676 -4.775 22.224 1.00 80.56 182 LEU A O 1
#

Radius of gyration: 20.36 Å; chains: 1; bounding box: 37×39×72 Å

pLDDT: mean 71.58, std 16.02, range [35.59, 92.81]